Protein AF-A0A6V7I7E3-F1 (afdb_monomer)

Mean predicted aligned error: 3.55 Å

Radius of gyration: 14.52 Å; Cα contacts (8 Å, |Δi|>4): 46; chains: 1; bounding box: 35×19×41 Å

Sequence (48 aa):
YRMKQIVTNQTVKIPEGLTVTAKSRRVTVTGPRGTLKRSFKHLALDIR

Structure (mmCIF, N/CA/C/O backbone):
data_AF-A0A6V7I7E3-F1
#
_entry.id   AF-A0A6V7I7E3-F1
#
loop_
_atom_site.group_PDB
_atom_site.id
_atom_site.type_symbol
_atom_site.label_atom_id
_atom_site.label_alt_id
_atom_site.label_comp_id
_atom_site.label_asym_id
_atom_site.label_entity_id
_atom_site.label_seq_id
_atom_site.pdbx_PDB_ins_code
_atom_site.Cartn_x
_atom_site.Cartn_y
_atom_site.Cartn_z
_atom_site.occupancy
_atom_site.B_iso_or_equiv
_atom_site.auth_seq_id
_atom_site.auth_comp_id
_atom_site.auth_asym_id
_atom_site.auth_atom_id
_atom_site.pdbx_PDB_model_num
ATOM 1 N N . TYR A 1 1 ? 26.713 -6.826 -26.576 1.00 74.19 1 TYR A N 1
ATOM 2 C CA . TYR A 1 1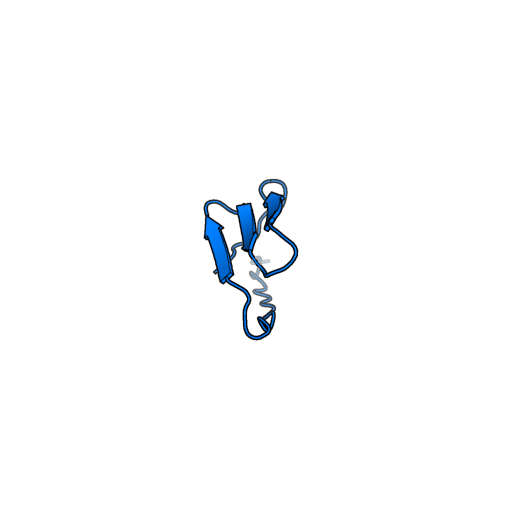 ? 26.010 -7.733 -25.641 1.00 74.19 1 TYR A CA 1
ATOM 3 C C . TYR A 1 1 ? 24.618 -7.159 -25.378 1.00 74.19 1 TYR A C 1
ATOM 5 O O . TYR A 1 1 ? 24.528 -5.955 -25.174 1.00 74.19 1 TYR A O 1
ATOM 13 N N . ARG A 1 2 ? 23.534 -7.945 -25.465 1.00 84.25 2 ARG A N 1
ATOM 14 C CA . ARG A 1 2 ? 22.15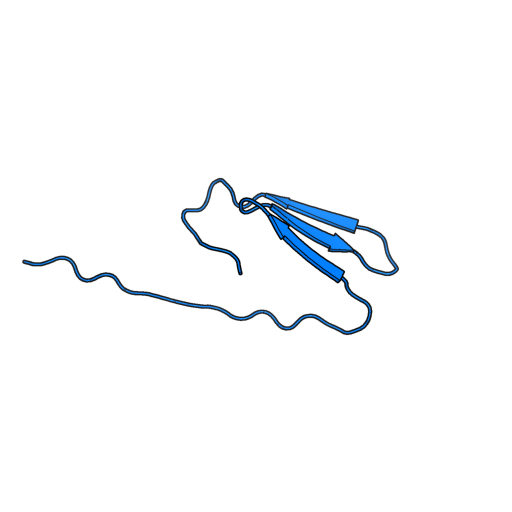1 -7.444 -25.297 1.00 84.25 2 ARG A CA 1
ATOM 15 C C . ARG A 1 2 ? 21.761 -7.524 -23.818 1.00 84.25 2 ARG A C 1
ATOM 17 O O . ARG A 1 2 ? 21.806 -8.612 -23.248 1.00 84.25 2 ARG A O 1
ATOM 24 N N . MET A 1 3 ? 21.410 -6.392 -23.203 1.00 90.88 3 MET A N 1
ATOM 25 C CA . MET A 1 3 ? 20.913 -6.357 -21.822 1.00 90.88 3 MET A CA 1
ATOM 26 C C . MET A 1 3 ? 19.656 -7.231 -21.718 1.00 90.88 3 MET A C 1
ATOM 28 O O . MET A 1 3 ? 18.754 -7.129 -22.552 1.00 90.88 3 MET A O 1
ATOM 32 N N . LYS A 1 4 ? 19.613 -8.107 -20.713 1.00 89.38 4 LYS A N 1
ATOM 33 C CA . LYS A 1 4 ? 18.439 -8.924 -20.395 1.00 89.38 4 LYS A CA 1
ATOM 34 C C . LYS A 1 4 ? 17.775 -8.341 -19.155 1.00 89.38 4 LYS A C 1
ATOM 36 O O . LYS A 1 4 ? 18.449 -8.105 -18.157 1.00 89.38 4 LYS A O 1
ATOM 41 N N . GLN A 1 5 ? 16.469 -8.115 -19.220 1.00 89.94 5 GLN A N 1
ATOM 42 C CA . GLN A 1 5 ? 15.692 -7.708 -18.058 1.00 89.94 5 GLN A CA 1
ATOM 43 C C . GLN A 1 5 ? 15.458 -8.933 -17.171 1.00 89.94 5 GLN A C 1
ATOM 45 O O . GLN A 1 5 ? 14.893 -9.927 -17.625 1.00 89.94 5 GLN A O 1
ATOM 50 N N . ILE A 1 6 ? 15.901 -8.865 -15.917 1.00 89.69 6 ILE A N 1
ATOM 51 C CA . ILE A 1 6 ? 15.584 -9.872 -14.903 1.00 89.69 6 ILE A CA 1
ATOM 52 C C . ILE A 1 6 ? 14.370 -9.355 -14.139 1.00 89.69 6 ILE A C 1
ATOM 54 O O . ILE A 1 6 ? 14.435 -8.302 -13.509 1.00 89.69 6 ILE A O 1
ATOM 58 N N . VAL A 1 7 ? 13.254 -10.076 -14.231 1.00 91.06 7 VAL A N 1
ATOM 59 C CA . VAL A 1 7 ? 12.030 -9.753 -13.493 1.00 91.06 7 VAL A CA 1
ATOM 60 C C . VAL A 1 7 ? 12.005 -10.588 -12.221 1.00 91.06 7 VAL A C 1
ATOM 62 O O . VAL A 1 7 ? 12.008 -11.816 -12.283 1.00 91.06 7 VAL A O 1
ATOM 65 N N . THR A 1 8 ? 11.975 -9.922 -11.071 1.00 93.25 8 THR A N 1
ATOM 66 C CA . THR A 1 8 ? 11.820 -10.550 -9.758 1.00 93.25 8 THR A CA 1
ATOM 67 C C . THR A 1 8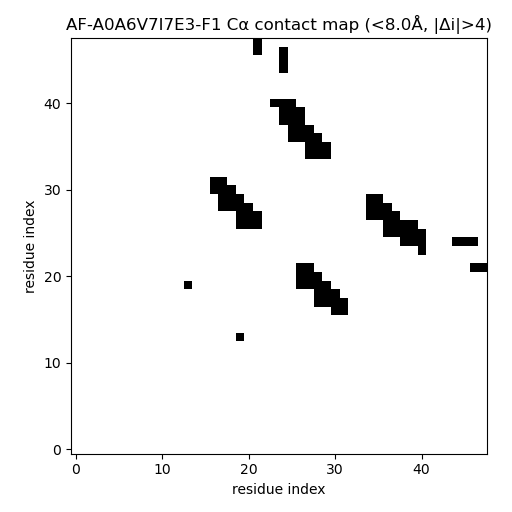 ? 10.536 -10.053 -9.113 1.00 93.25 8 THR A C 1
ATOM 69 O O . THR A 1 8 ? 10.276 -8.854 -9.061 1.00 93.25 8 THR A O 1
ATOM 72 N N . ASN A 1 9 ? 9.725 -10.987 -8.619 1.00 95.00 9 ASN A N 1
ATOM 73 C CA . ASN A 1 9 ? 8.453 -10.688 -7.973 1.00 95.00 9 ASN A CA 1
ATOM 74 C C . ASN A 1 9 ? 8.467 -11.235 -6.547 1.00 95.00 9 ASN A C 1
ATOM 76 O O . ASN A 1 9 ? 9.017 -12.306 -6.292 1.00 95.00 9 ASN A O 1
ATOM 80 N N . GLN A 1 10 ? 7.816 -10.521 -5.633 1.00 95.31 10 GLN A N 1
ATOM 81 C CA . GLN A 1 10 ? 7.606 -10.963 -4.261 1.00 95.31 10 GLN A CA 1
ATOM 82 C C . GLN A 1 10 ? 6.128 -10.820 -3.910 1.00 95.31 10 GLN A C 1
ATOM 84 O O . GLN A 1 10 ? 5.487 -9.839 -4.274 1.00 95.31 10 GLN A O 1
ATOM 89 N N . THR A 1 11 ? 5.582 -11.810 -3.207 1.00 96.00 11 THR A N 1
ATOM 90 C CA . THR A 1 11 ? 4.199 -11.787 -2.716 1.00 96.00 11 THR A CA 1
ATOM 91 C C . THR A 1 11 ? 4.198 -11.621 -1.205 1.00 96.00 11 THR A C 1
ATOM 93 O O . THR A 1 11 ? 4.980 -12.264 -0.504 1.00 96.00 11 THR A O 1
ATOM 96 N N . VAL A 1 12 ? 3.301 -10.777 -0.701 1.00 94.69 12 VAL A N 1
ATOM 97 C CA . VAL A 1 12 ? 3.083 -10.575 0.733 1.00 94.69 12 VAL A CA 1
ATOM 98 C C . VAL A 1 12 ? 1.678 -11.054 1.070 1.00 94.69 12 VAL A C 1
ATOM 100 O O . VAL A 1 12 ? 0.709 -10.634 0.444 1.00 94.69 12 VAL A O 1
ATOM 103 N N . LYS A 1 13 ? 1.562 -11.949 2.052 1.00 96.19 13 LYS A N 1
ATOM 104 C CA . LYS A 1 13 ? 0.261 -12.420 2.540 1.00 96.19 13 LYS A CA 1
ATOM 105 C C . LYS A 1 13 ? -0.355 -11.351 3.437 1.00 96.19 13 LYS A C 1
ATOM 107 O O . LYS A 1 13 ? 0.327 -10.836 4.320 1.00 96.19 13 LYS A O 1
ATOM 112 N N . ILE A 1 14 ? -1.629 -11.042 3.217 1.00 94.69 14 ILE A N 1
ATOM 113 C CA . ILE A 1 14 ? -2.386 -10.090 4.034 1.00 94.69 14 ILE A CA 1
ATOM 114 C C . ILE A 1 14 ? -3.179 -10.889 5.080 1.00 94.69 14 ILE A C 1
ATOM 116 O O . ILE A 1 14 ? -3.997 -11.721 4.691 1.00 94.69 14 ILE A O 1
ATOM 120 N N . PRO A 1 15 ? -2.925 -10.681 6.385 1.00 94.44 15 PRO A N 1
ATOM 121 C CA . PRO A 1 15 ? -3.730 -11.262 7.457 1.00 94.44 15 PRO A CA 1
ATOM 122 C C . PRO A 1 15 ? -5.205 -10.843 7.411 1.00 94.44 15 PRO A C 1
ATOM 124 O O . PRO A 1 15 ? -5.544 -9.772 6.906 1.00 94.44 15 PRO A O 1
ATOM 127 N N . GLU A 1 16 ? -6.073 -11.657 8.010 1.00 95.19 16 GLU A N 1
ATOM 128 C CA . GLU A 1 16 ? -7.497 -11.344 8.149 1.00 95.19 16 GLU A CA 1
ATOM 129 C C . GLU A 1 16 ? -7.741 -10.064 8.962 1.00 95.19 16 GLU A C 1
ATOM 131 O O . GLU A 1 16 ? -6.970 -9.697 9.852 1.00 95.19 16 GLU A O 1
ATOM 136 N N . GLY A 1 17 ? -8.832 -9.362 8.643 1.00 93.88 17 GLY A N 1
ATOM 137 C CA . GLY A 1 17 ? -9.208 -8.115 9.315 1.00 93.88 17 GLY A CA 1
ATOM 138 C C . GLY A 1 17 ? -8.353 -6.898 8.938 1.00 93.88 17 GLY A C 1
ATOM 139 O O . GLY A 1 17 ? -8.492 -5.842 9.558 1.00 93.88 17 GLY A O 1
ATOM 140 N N . LEU A 1 18 ? -7.480 -7.017 7.932 1.00 97.06 18 LEU A N 1
ATOM 141 C CA . LEU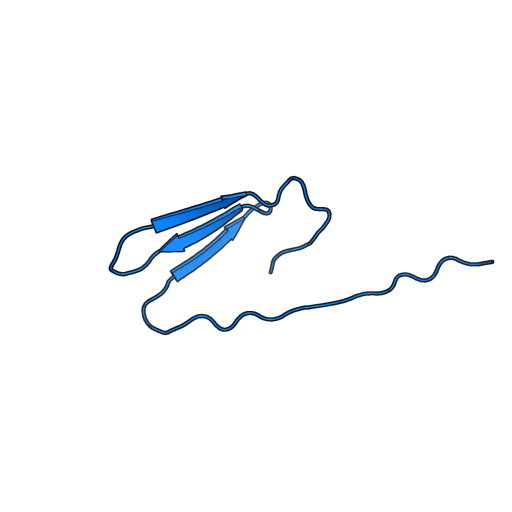 A 1 18 ? -6.705 -5.904 7.387 1.00 97.06 18 LEU A CA 1
ATOM 142 C C . LEU A 1 18 ? -7.205 -5.509 5.999 1.00 97.06 18 LEU A C 1
ATOM 144 O O . LEU A 1 18 ? -7.456 -6.349 5.140 1.00 97.06 18 LEU A O 1
ATOM 148 N N . THR A 1 19 ? -7.288 -4.203 5.763 1.00 96.94 19 THR A N 1
ATOM 149 C CA . THR A 1 19 ? -7.536 -3.631 4.437 1.00 96.94 19 THR A CA 1
ATOM 150 C C . THR A 1 19 ? -6.256 -2.981 3.932 1.00 96.94 19 THR A C 1
ATOM 152 O O . THR A 1 19 ? -5.678 -2.129 4.610 1.00 96.94 19 THR A O 1
ATOM 155 N N . VAL A 1 20 ? -5.812 -3.363 2.735 1.00 97.12 20 VAL A N 1
ATOM 156 C CA . VAL A 1 20 ? -4.610 -2.809 2.100 1.00 97.12 20 VAL A CA 1
ATOM 157 C C . VAL A 1 20 ? -4.994 -2.125 0.799 1.00 97.12 20 VAL A C 1
ATOM 159 O O . VAL A 1 20 ? -5.728 -2.677 -0.014 1.00 97.12 20 VAL A O 1
ATOM 162 N N . THR A 1 21 ? -4.477 -0.918 0.591 1.00 96.81 21 THR A N 1
ATOM 163 C CA . THR A 1 21 ? -4.600 -0.196 -0.679 1.00 96.81 21 THR A CA 1
ATOM 164 C C . THR A 1 21 ? -3.227 0.263 -1.148 1.00 96.81 21 THR A C 1
ATOM 166 O O . THR A 1 21 ? -2.409 0.731 -0.351 1.00 96.81 21 THR A O 1
ATOM 169 N N . ALA A 1 22 ? -2.973 0.153 -2.450 1.00 96.25 22 ALA A N 1
ATOM 170 C CA . ALA A 1 22 ? -1.764 0.651 -3.091 1.00 96.25 22 ALA A CA 1
ATOM 171 C C . ALA A 1 22 ? -2.154 1.589 -4.238 1.00 96.25 22 ALA A C 1
ATOM 173 O O . ALA A 1 22 ? -2.855 1.200 -5.167 1.00 96.25 22 ALA A O 1
ATOM 174 N N . LYS A 1 23 ? -1.716 2.850 -4.173 1.00 95.38 23 LYS A N 1
ATOM 175 C CA . LYS A 1 23 ? -1.939 3.834 -5.243 1.00 95.38 23 LYS A CA 1
ATOM 176 C C . LYS A 1 23 ? -0.689 4.668 -5.450 1.00 95.38 23 LYS A C 1
ATOM 178 O O . LYS A 1 23 ? -0.171 5.264 -4.508 1.00 95.38 23 LYS A O 1
ATOM 183 N N . SER A 1 24 ? -0.195 4.715 -6.687 1.00 95.56 24 SER A N 1
ATOM 184 C CA . SER A 1 24 ? 0.988 5.508 -7.059 1.00 95.56 24 SER A CA 1
ATOM 185 C C . SER A 1 24 ? 2.207 5.228 -6.161 1.00 95.56 24 SER A C 1
ATOM 187 O O . SER A 1 24 ? 2.864 6.163 -5.689 1.00 95.56 24 SER A O 1
ATOM 189 N N . ARG A 1 25 ? 2.478 3.939 -5.887 1.00 96.81 25 ARG A N 1
ATOM 190 C CA . ARG A 1 25 ? 3.537 3.451 -4.975 1.00 96.81 25 ARG A CA 1
ATOM 191 C C . ARG A 1 25 ? 3.418 3.958 -3.529 1.00 96.81 25 ARG A C 1
ATOM 193 O O . ARG A 1 25 ? 4.394 3.959 -2.782 1.00 96.81 25 ARG A O 1
ATOM 200 N N . ARG A 1 26 ? 2.232 4.402 -3.107 1.00 96.81 26 ARG A N 1
ATOM 201 C CA . ARG A 1 26 ? 1.902 4.672 -1.704 1.00 96.81 26 ARG A CA 1
ATOM 202 C C . ARG A 1 26 ? 0.984 3.565 -1.205 1.00 96.81 26 ARG A C 1
ATOM 204 O O . ARG A 1 26 ? -0.099 3.378 -1.751 1.00 96.81 26 ARG A O 1
ATOM 211 N N . VAL A 1 27 ? 1.430 2.864 -0.171 1.00 97.62 27 VAL A N 1
ATOM 212 C CA . VAL A 1 27 ? 0.681 1.784 0.472 1.00 97.62 27 VAL A CA 1
ATOM 213 C C . VAL A 1 27 ? 0.035 2.329 1.738 1.00 97.62 27 VAL A C 1
ATOM 215 O O . VAL A 1 27 ? 0.695 3.006 2.535 1.00 97.62 27 VAL A O 1
ATOM 218 N N . THR A 1 28 ? -1.253 2.047 1.905 1.0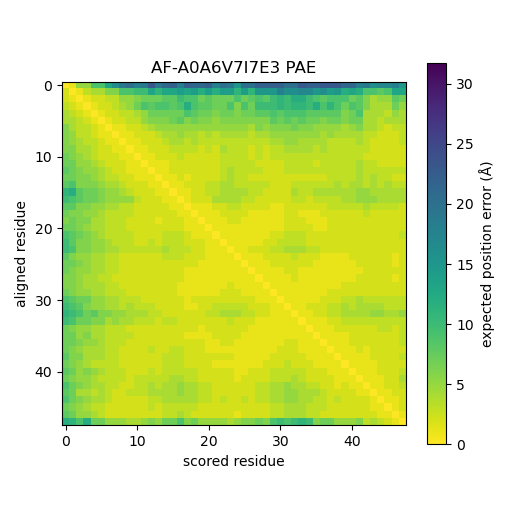0 98.00 28 THR A N 1
ATOM 219 C CA . THR A 1 28 ? -2.010 2.311 3.129 1.00 98.00 28 THR A CA 1
ATOM 220 C C . THR A 1 28 ? -2.545 0.987 3.652 1.00 98.00 28 THR A C 1
ATOM 222 O O . THR A 1 28 ? -3.196 0.257 2.906 1.00 98.00 28 THR A O 1
ATOM 225 N N . VAL A 1 29 ? -2.268 0.689 4.918 1.00 98.00 29 VAL A N 1
ATOM 226 C CA . VAL A 1 29 ? -2.771 -0.497 5.619 1.00 98.00 29 VAL A CA 1
ATOM 227 C C . VAL A 1 29 ? -3.646 -0.023 6.763 1.00 98.00 29 VAL A C 1
ATOM 229 O O . VAL A 1 29 ? -3.180 0.735 7.614 1.00 98.00 29 VAL A O 1
ATOM 232 N N . THR A 1 30 ? -4.893 -0.468 6.787 1.00 98.06 30 THR A N 1
ATOM 233 C CA . THR A 1 30 ? -5.862 -0.154 7.835 1.00 98.06 30 THR A CA 1
ATOM 234 C C . THR A 1 30 ? -6.235 -1.432 8.569 1.00 98.06 30 THR A C 1
ATOM 236 O O . THR A 1 30 ? -6.543 -2.447 7.945 1.00 98.06 30 THR A O 1
ATOM 239 N N . GLY A 1 31 ? -6.192 -1.377 9.896 1.00 97.44 31 GLY A N 1
ATOM 240 C CA . GLY A 1 31 ? -6.550 -2.479 10.778 1.00 97.44 31 GLY A CA 1
ATOM 241 C C . GLY A 1 31 ? -7.127 -1.981 12.105 1.00 97.44 31 GLY A C 1
ATOM 242 O O . GLY A 1 31 ? -7.254 -0.772 12.313 1.00 97.44 31 GLY A O 1
ATOM 243 N N . PRO A 1 32 ? -7.424 -2.889 13.048 1.00 97.00 32 PRO A N 1
ATOM 244 C CA . PRO A 1 32 ? -8.089 -2.549 14.311 1.00 97.00 32 PRO A CA 1
ATOM 245 C C . PRO A 1 32 ? -7.279 -1.591 15.197 1.00 97.00 32 PRO A C 1
ATOM 247 O O . PRO A 1 32 ? -7.836 -0.893 16.034 1.00 97.00 32 PRO A O 1
ATOM 250 N N . ARG A 1 33 ? -5.955 -1.534 15.006 1.00 96.25 33 ARG A N 1
ATOM 251 C CA . ARG A 1 33 ? -5.039 -0.661 15.759 1.00 96.25 33 ARG A CA 1
ATOM 252 C C . ARG A 1 33 ? -4.771 0.685 15.077 1.00 96.25 33 ARG A C 1
ATOM 254 O O . ARG A 1 33 ? -3.911 1.433 15.530 1.00 96.25 33 ARG A O 1
ATOM 261 N N . GLY A 1 34 ? -5.467 0.986 13.982 1.00 96.62 34 GLY A N 1
ATOM 262 C CA . GLY A 1 34 ? -5.309 2.228 13.231 1.00 96.62 34 GLY A CA 1
ATOM 263 C C . GLY A 1 34 ? -4.767 2.014 11.820 1.00 96.62 34 GLY A C 1
ATOM 264 O O . GLY A 1 34 ? -4.970 0.971 11.199 1.00 96.62 34 GLY A O 1
ATOM 265 N N . THR A 1 35 ? -4.119 3.045 11.277 1.00 98.06 35 THR A N 1
ATOM 266 C CA . THR A 1 35 ? -3.709 3.089 9.867 1.00 98.06 35 THR A CA 1
ATOM 267 C C . THR A 1 35 ? -2.228 3.417 9.721 1.00 98.06 35 THR A C 1
ATOM 269 O O . THR A 1 35 ? -1.748 4.406 10.270 1.00 98.06 35 THR A O 1
ATOM 272 N N . LEU A 1 36 ? -1.522 2.633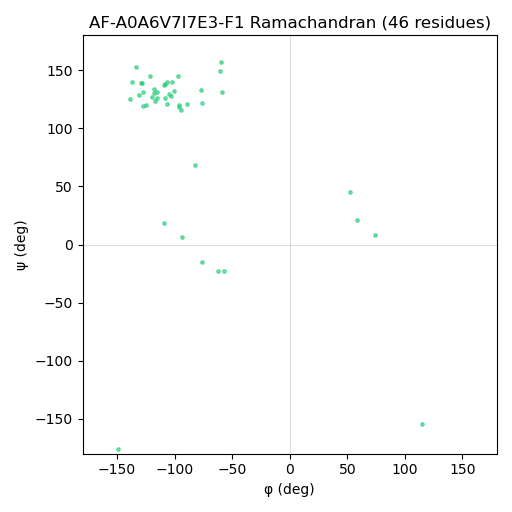 8.908 1.00 97.94 36 LEU A N 1
ATOM 273 C CA . LEU A 1 36 ? -0.138 2.875 8.508 1.00 97.94 36 LEU A CA 1
ATOM 274 C C . LEU A 1 36 ? -0.087 3.356 7.057 1.00 97.94 36 LEU A C 1
ATOM 276 O O . LEU A 1 36 ? -0.808 2.850 6.198 1.00 97.94 36 LEU A O 1
ATOM 280 N N . LYS A 1 37 ? 0.788 4.325 6.771 1.00 98.00 37 LYS A N 1
ATOM 281 C CA . LYS A 1 37 ? 1.012 4.862 5.420 1.00 98.00 37 LYS A CA 1
ATOM 282 C C . LYS A 1 37 ? 2.503 4.893 5.114 1.00 98.00 37 LYS A C 1
ATOM 284 O O . LYS A 1 37 ? 3.276 5.471 5.876 1.00 98.00 37 LYS A O 1
ATOM 289 N N . ARG A 1 38 ? 2.914 4.339 3.970 1.00 97.69 38 ARG A N 1
ATOM 290 C CA . ARG A 1 38 ? 4.309 4.397 3.499 1.00 97.69 38 ARG A CA 1
ATOM 291 C C . ARG A 1 38 ? 4.377 4.705 2.008 1.00 97.69 38 ARG A C 1
ATOM 293 O O . ARG A 1 38 ? 3.576 4.215 1.218 1.00 97.69 38 ARG A O 1
ATOM 300 N N . SER A 1 39 ? 5.337 5.547 1.628 1.00 97.50 39 SER A N 1
ATOM 301 C CA . SER A 1 39 ? 5.628 5.889 0.234 1.00 97.50 39 SER A CA 1
ATOM 302 C C . SER A 1 39 ? 6.879 5.159 -0.245 1.00 97.50 39 SER A C 1
ATOM 304 O O . SER A 1 39 ? 7.941 5.287 0.364 1.00 97.50 39 SER A O 1
ATOM 306 N N . PHE A 1 40 ? 6.761 4.469 -1.374 1.00 97.06 40 PHE A N 1
ATOM 307 C CA . PHE A 1 40 ? 7.846 3.794 -2.087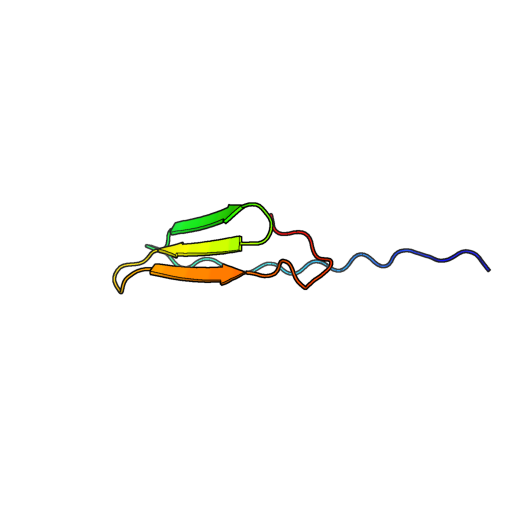 1.00 97.06 40 PHE A CA 1
ATOM 308 C C . PHE A 1 40 ? 8.199 4.504 -3.401 1.00 97.06 40 PHE A C 1
ATOM 310 O O . PHE A 1 40 ? 8.849 3.932 -4.267 1.00 97.06 40 PHE A O 1
ATOM 317 N N . LYS A 1 41 ? 7.802 5.774 -3.569 1.00 96.12 41 LYS A N 1
ATOM 318 C CA . LYS A 1 41 ? 8.073 6.560 -4.791 1.00 96.12 41 LYS A CA 1
ATOM 319 C C . LYS A 1 41 ? 9.560 6.686 -5.155 1.00 96.12 41 LYS A C 1
ATOM 321 O O . LYS A 1 41 ? 9.869 6.934 -6.314 1.00 96.12 41 LYS A O 1
ATOM 326 N N . HIS A 1 42 ? 10.448 6.529 -4.176 1.00 96.69 42 HIS A N 1
ATOM 327 C CA . HIS A 1 42 ? 11.900 6.564 -4.353 1.00 96.69 42 HIS A CA 1
ATOM 328 C C . HIS A 1 42 ? 12.461 5.279 -4.984 1.00 96.69 42 HIS A C 1
ATOM 330 O O . HIS A 1 42 ? 13.595 5.281 -5.444 1.00 96.69 42 HIS A O 1
ATOM 336 N N . LEU A 1 43 ? 11.681 4.196 -5.023 1.00 95.50 43 LEU A N 1
ATOM 337 C CA . LEU A 1 43 ? 12.085 2.923 -5.609 1.00 95.50 43 LEU A CA 1
ATOM 338 C C . LEU A 1 43 ? 11.459 2.751 -6.994 1.00 95.50 43 LEU A C 1
ATOM 340 O O . LEU A 1 43 ? 10.280 3.057 -7.208 1.00 95.50 43 LEU A O 1
ATOM 344 N N . ALA A 1 44 ? 12.243 2.219 -7.928 1.00 92.62 44 ALA A N 1
ATOM 345 C CA . ALA A 1 44 ? 11.787 1.818 -9.254 1.00 92.62 44 ALA A CA 1
ATOM 346 C C . ALA A 1 44 ? 11.155 0.416 -9.193 1.00 92.62 44 ALA A C 1
ATOM 348 O O . ALA A 1 44 ? 11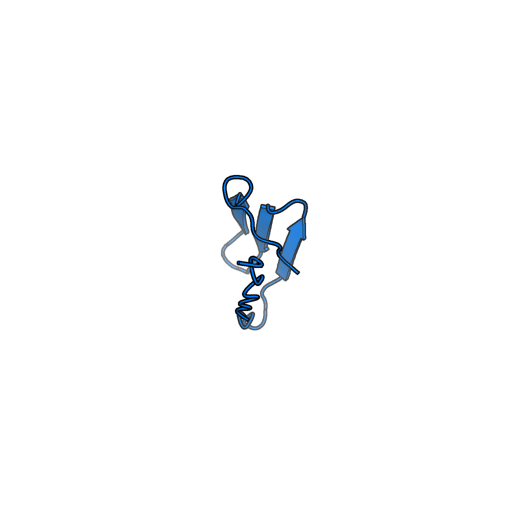.721 -0.552 -9.688 1.00 92.62 44 ALA A O 1
ATOM 349 N N . LEU A 1 45 ? 10.003 0.307 -8.528 1.00 93.00 45 LEU A N 1
ATOM 350 C CA . LEU A 1 45 ? 9.243 -0.938 -8.407 1.00 93.00 45 LEU A CA 1
ATOM 351 C C . LEU A 1 45 ? 7.764 -0.704 -8.697 1.00 93.00 45 LEU A C 1
ATOM 353 O O . LEU A 1 45 ? 7.253 0.394 -8.471 1.00 93.00 45 LEU A O 1
ATOM 357 N N . ASP A 1 46 ? 7.086 -1.746 -9.160 1.00 93.88 46 ASP A N 1
ATOM 358 C CA . ASP A 1 46 ? 5.634 -1.765 -9.301 1.00 93.88 46 ASP A CA 1
ATOM 359 C C . ASP A 1 46 ? 4.989 -2.451 -8.086 1.00 93.88 46 ASP A C 1
ATOM 361 O O . ASP A 1 46 ? 5.575 -3.366 -7.506 1.00 93.88 46 ASP A O 1
ATOM 365 N N . ILE A 1 47 ? 3.811 -1.981 -7.667 1.00 95.44 47 ILE A N 1
ATOM 366 C CA . ILE A 1 47 ? 3.046 -2.566 -6.551 1.00 95.44 47 ILE A CA 1
ATOM 367 C C . ILE A 1 47 ? 1.641 -2.846 -7.057 1.00 95.44 47 ILE A C 1
ATOM 369 O O . ILE A 1 47 ? 0.924 -1.906 -7.412 1.00 95.44 47 ILE A O 1
ATOM 373 N N . ARG A 1 48 ? 1.257 -4.120 -7.028 1.00 86.94 48 ARG A N 1
ATOM 374 C CA . ARG A 1 48 ? -0.059 -4.608 -7.426 1.00 86.94 48 ARG A CA 1
ATOM 375 C C . ARG A 1 48 ? -0.711 -5.397 -6.301 1.00 86.94 48 ARG A C 1
ATOM 377 O O . ARG A 1 48 ? 0.033 -6.082 -5.567 1.00 86.94 48 ARG A O 1
#

Nearest PDB structures (foldseek):
  7qiz-assembly1_K  TM=9.149E-01  e=7.847E-04  Solanum lycopersicum
  8a3w-assembly1_E  TM=9.585E-01  e=1.079E-03  Leishmania major strain Friedlin
  6zj3-assembly1_LT  TM=9.479E-01  e=2.175E-03  Euglena gracilis
  8b2l-assembly1_u3  TM=9.144E-01  e=4.979E-03  Nicotiana tabacum
  7pwg-assembly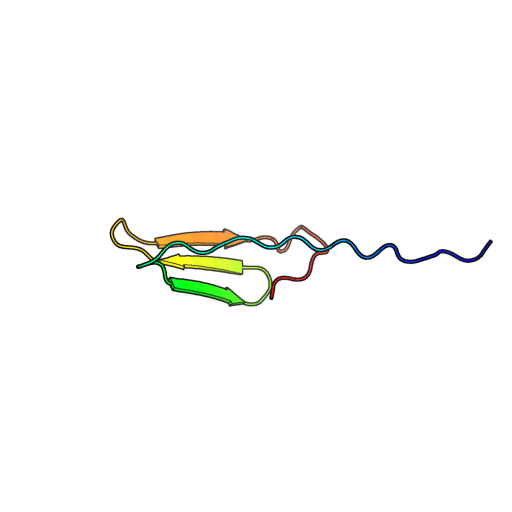1_H  TM=9.452E-01  e=1.380E-02  Giardia lamblia ATCC 50803

pLDDT: mean 94.63, std 4.25, range [74.19, 98.06]

Solvent-accessible surface area (backbone atoms only — not comparable to full-atom values): 3475 Å² total; per-residue (Å²): 136,83,89,75,88,84,86,83,85,86,88,82,88,80,63,88,81,54,50,77,49,72,55,91,50,30,40,39,40,37,41,96,93,47,72,49,76,51,77,46,71,90,48,100,70,88,76,133

Foldseek 3Di:
DDDDDDDDDDDDDDDPQWDWDADCQWIWIQHPVGIDIDHPNVDPDDDD

Secondary structure (DSSP, 8-state):
----PPP-----PPPTT-EEEEETTEEEEEETTEEEEEE-TTS-----

Organism: NCBI:txid1563983

InterPro domains:
  IPR036789 Large ribosomal subunit protein uL6-like, alpha-beta domain superfamily [G3DSA:3.90.930.12] (3-48)
  IPR036789 Large ribosomal subunit protein uL6-like, alpha-beta domain superfamily [SSF56053] (3-46)